Protein AF-A0A5C6NQI4-F1 (afdb_monomer_lite)

InterPro domains:
  IPR001878 Zinc finger, CCHC-type [PF00098] (99-115)
  IPR001878 Zinc finger, CCHC-type [PS50158] (99-115)
  IPR001878 Zinc finger, CCHC-type [SM00343] (99-115)
  IPR036875 Zinc finger, CCHC-type superfamily [SSF57756] (97-116)

pLDDT: mean 73.4, std 13.64, range [41.78, 93.06]

Structure (mmCIF, N/CA/C/O backbone):
data_AF-A0A5C6NQI4-F1
#
_entry.id   AF-A0A5C6NQI4-F1
#
loop_
_atom_site.group_PDB
_atom_site.id
_atom_site.type_symbol
_atom_site.label_atom_id
_atom_site.label_alt_id
_atom_site.label_comp_id
_atom_site.label_asym_id
_atom_site.label_entity_id
_atom_site.label_seq_id
_atom_site.pdbx_PDB_ins_code
_atom_site.Cartn_x
_atom_site.Cartn_y
_atom_site.Cartn_z
_atom_site.occupancy
_atom_site.B_iso_or_equiv
_atom_site.auth_seq_id
_atom_site.auth_comp_id
_atom_site.auth_asym_id
_atom_site.auth_atom_id
_atom_site.pdbx_PDB_model_num
ATOM 1 N N . MET A 1 1 ? -12.396 4.082 -6.971 1.00 41.78 1 MET A N 1
ATOM 2 C CA . MET A 1 1 ? -12.546 5.067 -5.876 1.00 41.78 1 MET A CA 1
ATOM 3 C C . MET A 1 1 ? -13.037 4.323 -4.650 1.00 41.78 1 MET A C 1
ATOM 5 O O . MET A 1 1 ? -14.136 3.787 -4.697 1.00 41.78 1 MET A O 1
ATOM 9 N N . ASN A 1 2 ? -12.229 4.231 -3.596 1.00 46.47 2 ASN A N 1
ATOM 10 C CA . ASN A 1 2 ? -12.664 3.614 -2.343 1.00 46.47 2 ASN A CA 1
ATOM 11 C C . ASN A 1 2 ? -13.610 4.595 -1.644 1.00 46.47 2 ASN A C 1
ATOM 13 O O . ASN A 1 2 ? -13.178 5.661 -1.215 1.00 46.47 2 ASN A O 1
ATOM 17 N N . ARG A 1 3 ? -14.907 4.280 -1.595 1.00 61.56 3 ARG A N 1
ATOM 18 C CA . ARG A 1 3 ? -15.892 5.072 -0.850 1.00 61.56 3 ARG A CA 1
ATOM 19 C C . ARG A 1 3 ? -15.813 4.656 0.617 1.00 61.56 3 ARG A C 1
ATOM 21 O O . ARG A 1 3 ? -16.408 3.656 0.997 1.00 61.56 3 ARG A O 1
ATOM 28 N N . ALA A 1 4 ? -15.021 5.379 1.403 1.00 70.69 4 ALA A N 1
ATOM 29 C CA . ALA A 1 4 ? -14.959 5.213 2.851 1.00 70.69 4 ALA A CA 1
ATOM 30 C C . ALA A 1 4 ? -15.925 6.192 3.532 1.00 70.69 4 ALA A C 1
ATOM 32 O O . ALA A 1 4 ? -16.091 7.321 3.071 1.00 70.69 4 ALA A O 1
ATOM 33 N N . VAL A 1 5 ? -16.542 5.757 4.630 1.00 78.12 5 VAL A N 1
ATOM 34 C CA . VAL A 1 5 ? -17.329 6.608 5.530 1.00 78.12 5 VAL A CA 1
ATOM 35 C C . VAL A 1 5 ? -16.542 6.721 6.829 1.00 78.12 5 VAL A C 1
ATOM 37 O O . VAL A 1 5 ? -16.183 5.702 7.416 1.00 78.12 5 VAL A O 1
ATOM 40 N N . VAL A 1 6 ? -16.239 7.948 7.249 1.00 82.75 6 VAL A N 1
ATOM 41 C CA . VAL A 1 6 ? -15.499 8.227 8.486 1.00 82.75 6 VAL A CA 1
ATOM 42 C C . VAL A 1 6 ? -16.489 8.699 9.544 1.00 82.75 6 VAL A C 1
ATOM 44 O O . VAL A 1 6 ? -17.259 9.626 9.304 1.00 82.75 6 VAL A O 1
ATOM 47 N N . LEU A 1 7 ? -16.475 8.043 10.703 1.00 83.12 7 LEU A N 1
ATOM 48 C CA . LEU A 1 7 ? -17.297 8.386 11.861 1.00 83.12 7 LEU A CA 1
ATOM 49 C C . LEU A 1 7 ? -16.407 9.071 12.900 1.00 83.12 7 LEU A C 1
ATOM 51 O O . LEU A 1 7 ? -15.420 8.485 13.342 1.00 83.12 7 LEU A O 1
ATOM 55 N N . PHE A 1 8 ? -16.766 10.291 13.295 1.00 85.88 8 PHE A N 1
ATOM 56 C CA . PHE A 1 8 ? -16.134 10.994 14.409 1.00 85.88 8 PHE A CA 1
ATOM 57 C C . PHE A 1 8 ? -17.036 10.864 15.633 1.00 85.88 8 PHE A C 1
ATOM 59 O O . PHE A 1 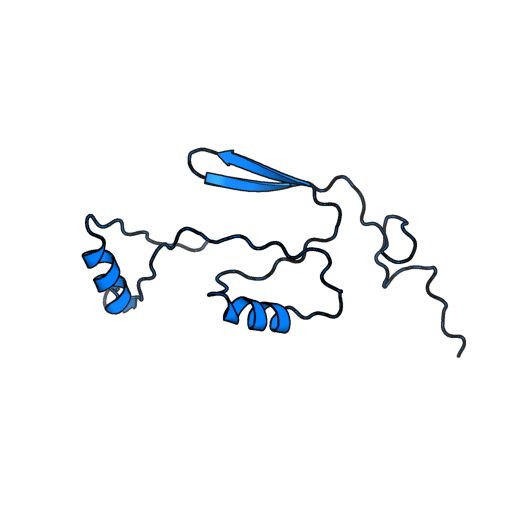8 ? -18.209 11.229 15.578 1.00 85.88 8 PHE A O 1
ATOM 66 N N . LEU A 1 9 ? -16.498 10.313 16.719 1.00 87.06 9 LEU A N 1
ATOM 67 C CA . LEU A 1 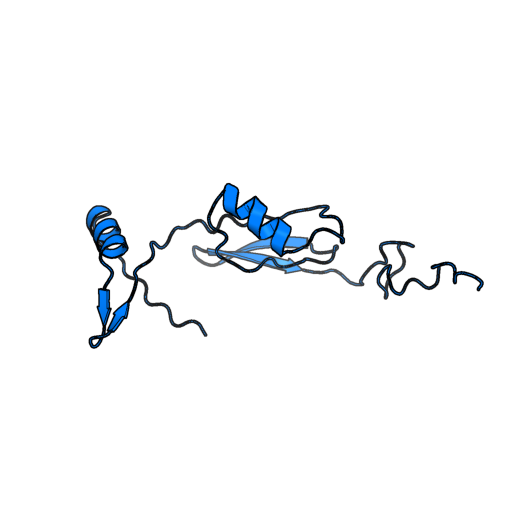9 ? -17.204 10.165 17.989 1.00 87.06 9 LEU A CA 1
ATOM 68 C C . LEU A 1 9 ? -16.557 11.062 19.037 1.00 87.06 9 LEU A C 1
ATOM 70 O O . LEU A 1 9 ? -15.362 11.341 18.977 1.00 87.06 9 LEU A O 1
ATOM 74 N N . GLU A 1 10 ? -17.356 11.487 20.007 1.00 87.94 10 GLU A N 1
ATOM 75 C CA . GLU A 1 10 ? -16.932 12.427 21.045 1.00 87.94 10 GLU A CA 1
ATOM 76 C C . GLU A 1 10 ? -15.990 11.781 22.073 1.00 87.94 10 GLU A C 1
ATOM 78 O O . GLU A 1 10 ? -15.125 12.451 22.633 1.00 87.94 10 GLU A O 1
ATOM 83 N N . LYS A 1 11 ? -16.141 10.473 22.320 1.00 90.00 11 LYS A N 1
ATOM 84 C CA . LYS A 1 11 ? -15.411 9.747 23.366 1.00 90.00 11 LYS A CA 1
ATOM 85 C C . LYS A 1 11 ? -14.679 8.534 22.813 1.00 90.00 11 LYS A C 1
ATOM 87 O O . LYS A 1 11 ? -15.245 7.762 22.040 1.00 90.00 11 LYS A O 1
ATOM 92 N N . VAL A 1 12 ? -13.446 8.322 23.270 1.00 82.56 12 VAL A N 1
ATOM 93 C CA . VAL A 1 12 ? -12.577 7.216 22.826 1.00 82.56 12 VAL A CA 1
ATOM 94 C C . VAL A 1 12 ? -13.208 5.856 23.129 1.00 82.56 12 VAL A C 1
ATOM 96 O O . VAL A 1 12 ? -13.115 4.931 22.326 1.00 82.56 12 VAL A O 1
ATOM 99 N N . GLU A 1 13 ? -13.923 5.742 24.245 1.00 90.50 13 GLU A N 1
ATOM 100 C CA . GLU A 1 13 ? -14.596 4.514 24.666 1.00 90.50 13 GLU A CA 1
ATOM 101 C C . GLU A 1 13 ? -15.668 4.084 23.659 1.00 90.50 13 GLU A C 1
ATOM 103 O O . GLU A 1 13 ? -15.797 2.899 23.355 1.00 90.50 13 GLU A O 1
ATOM 108 N N . GLN A 1 14 ? -16.400 5.046 23.085 1.00 90.81 14 GLN A N 1
ATOM 109 C CA . GLN A 1 14 ? -17.383 4.770 22.035 1.00 90.81 14 GLN A CA 1
ATOM 110 C C . GLN A 1 14 ? -16.700 4.252 20.771 1.00 90.81 14 GLN A C 1
ATOM 112 O O . GLN A 1 14 ? -17.233 3.371 20.099 1.00 90.81 14 GLN A O 1
ATOM 117 N N . VAL A 1 15 ? -15.513 4.777 20.456 1.00 87.25 15 VAL A N 1
ATOM 118 C CA . VAL A 1 15 ? -14.752 4.337 19.288 1.00 87.25 15 VAL A CA 1
ATOM 119 C C . VAL A 1 15 ? -14.287 2.894 19.479 1.00 87.25 15 VAL A C 1
ATOM 121 O O . VAL A 1 15 ? -14.518 2.064 18.602 1.00 87.25 15 VAL A O 1
ATOM 124 N N . ASN A 1 16 ? -13.702 2.573 20.635 1.00 88.25 16 ASN A N 1
ATOM 125 C CA . ASN A 1 16 ? -13.258 1.213 20.952 1.00 88.25 16 ASN A CA 1
ATOM 126 C C . ASN A 1 16 ? -14.420 0.212 20.896 1.00 88.25 16 ASN A C 1
ATOM 128 O O . ASN A 1 16 ? -14.305 -0.829 20.254 1.00 88.25 16 ASN A O 1
ATOM 132 N N . MET A 1 17 ? -15.569 0.575 21.474 1.00 91.00 17 MET A N 1
ATOM 133 C CA . MET A 1 17 ? -16.777 -0.245 21.419 1.00 91.00 17 MET A CA 1
ATOM 134 C C . MET A 1 17 ? -17.220 -0.515 19.976 1.00 91.00 17 MET A C 1
ATOM 136 O O . MET A 1 17 ? -17.514 -1.659 19.639 1.00 91.00 17 MET A O 1
ATOM 140 N N . LEU A 1 18 ? -17.255 0.498 19.102 1.00 91.69 18 LEU A N 1
ATOM 141 C CA . LEU A 1 18 ? -17.644 0.301 17.698 1.00 91.69 18 LEU A CA 1
ATOM 142 C C . LEU A 1 18 ? -16.640 -0.550 16.916 1.00 91.69 18 LEU A C 1
ATOM 144 O O . LEU A 1 18 ? -17.032 -1.270 16.004 1.00 91.69 18 LEU A O 1
ATOM 148 N N . VAL A 1 19 ? -15.356 -0.491 17.257 1.00 87.81 19 VAL A N 1
ATOM 149 C CA . VAL A 1 19 ? -14.313 -1.303 16.612 1.00 87.81 19 VAL A CA 1
ATOM 150 C C . VAL A 1 19 ? -14.451 -2.779 16.978 1.00 87.81 19 VAL A C 1
ATOM 152 O O . VAL A 1 19 ? -14.253 -3.643 16.124 1.00 87.81 19 VAL A O 1
ATOM 155 N N . GLU A 1 20 ? -14.821 -3.070 18.225 1.00 89.69 20 GLU A N 1
ATOM 156 C CA . GLU A 1 20 ? -15.086 -4.434 18.690 1.00 89.69 20 GLU A CA 1
ATOM 157 C C . GLU A 1 20 ? -16.407 -4.983 18.146 1.00 89.69 20 GLU A C 1
ATOM 159 O O . GLU A 1 20 ? -16.472 -6.129 17.704 1.00 89.69 20 GLU A O 1
ATOM 164 N N . THR A 1 21 ? -17.459 -4.165 18.167 1.00 93.06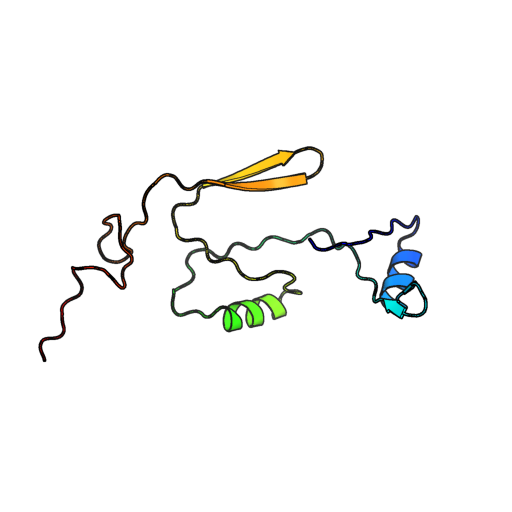 21 THR A N 1
ATOM 165 C CA . THR A 1 21 ? -18.829 -4.610 17.873 1.00 93.06 21 THR A CA 1
ATOM 166 C C . THR A 1 21 ? -19.246 -4.439 16.418 1.00 93.06 21 THR A C 1
ATOM 168 O O . THR A 1 21 ? -20.199 -5.088 16.001 1.00 93.06 21 THR A O 1
ATOM 171 N N . GLY A 1 22 ? -18.549 -3.614 15.633 1.00 91.44 22 GLY A N 1
ATOM 172 C CA . GLY A 1 22 ? -18.934 -3.260 14.267 1.00 91.44 22 GLY A CA 1
ATOM 173 C C . GLY A 1 22 ? -20.197 -2.392 14.189 1.00 91.44 22 GLY A C 1
ATOM 174 O O . GLY A 1 22 ? -20.712 -1.895 15.188 1.00 91.44 22 GLY A O 1
ATOM 175 N N . ILE A 1 23 ? -20.704 -2.186 12.971 1.00 93.00 23 ILE A N 1
ATOM 176 C CA . ILE A 1 23 ? -21.971 -1.480 12.716 1.00 93.00 23 ILE A CA 1
ATOM 177 C C . ILE A 1 23 ? -22.838 -2.255 11.727 1.00 93.00 23 ILE A C 1
ATOM 179 O O . ILE A 1 23 ? -22.345 -3.054 10.935 1.00 93.00 23 ILE A O 1
ATOM 183 N N . ILE A 1 24 ? -24.143 -1.991 11.738 1.00 92.06 24 ILE A N 1
ATOM 184 C CA . ILE A 1 24 ? -25.088 -2.551 10.769 1.00 92.06 24 ILE A CA 1
ATOM 185 C C . ILE A 1 24 ? -25.599 -1.415 9.887 1.00 92.06 24 ILE A C 1
ATOM 187 O O . ILE A 1 24 ? -26.181 -0.453 10.381 1.00 92.06 24 ILE A O 1
ATOM 191 N N . VAL A 1 25 ? -25.404 -1.534 8.574 1.00 89.31 25 VAL A N 1
ATOM 192 C CA . VAL A 1 25 ? -25.862 -0.555 7.581 1.00 89.31 25 VAL A CA 1
ATOM 193 C C . VAL A 1 25 ? -26.745 -1.280 6.574 1.00 89.31 25 VAL A C 1
ATOM 195 O O . VAL A 1 25 ? -26.292 -2.186 5.882 1.00 89.31 25 VAL A O 1
ATOM 198 N N . GLY A 1 26 ? -28.032 -0.925 6.518 1.00 90.00 26 GLY A N 1
ATOM 199 C CA . GLY A 1 26 ? -28.983 -1.561 5.596 1.00 90.00 26 GLY A CA 1
ATOM 200 C C . GLY A 1 26 ? -29.165 -3.069 5.824 1.00 90.00 26 GLY A C 1
ATOM 201 O O . GLY A 1 26 ? -29.373 -3.807 4.868 1.00 90.00 26 GLY A O 1
ATOM 202 N N . GLY A 1 27 ? -29.036 -3.540 7.070 1.00 90.69 27 GLY A N 1
ATOM 203 C CA . GLY A 1 27 ? -29.108 -4.967 7.417 1.00 90.69 27 GLY A CA 1
ATOM 204 C C . GLY A 1 27 ? -27.813 -5.750 7.178 1.00 90.69 27 GLY A C 1
ATOM 205 O O . GLY A 1 27 ? -27.743 -6.924 7.529 1.00 90.69 27 GLY A O 1
ATOM 206 N N . GLN A 1 28 ? -26.775 -5.113 6.633 1.00 91.00 28 GLN A N 1
ATOM 207 C CA . GLN A 1 28 ? -25.470 -5.727 6.430 1.00 91.00 28 GLN A CA 1
ATOM 208 C C . GLN A 1 28 ? -24.506 -5.320 7.547 1.00 91.00 28 GLN A C 1
ATOM 210 O O . GLN A 1 28 ? -24.352 -4.136 7.850 1.00 91.00 28 GLN A O 1
ATOM 215 N N . PHE A 1 29 ? -23.841 -6.307 8.147 1.00 90.69 29 PHE A N 1
ATOM 216 C CA . PHE A 1 29 ? -22.771 -6.068 9.109 1.00 90.69 29 PHE A CA 1
ATOM 217 C C . PHE A 1 29 ? -21.526 -5.513 8.408 1.00 90.69 29 PHE A C 1
ATOM 219 O O . PHE A 1 29 ? -21.076 -6.053 7.393 1.00 90.69 29 PHE A O 1
ATOM 226 N N . VAL A 1 30 ? -20.959 -4.447 8.964 1.00 89.75 30 VAL A N 1
ATOM 227 C CA . VAL A 1 30 ? -19.751 -3.779 8.483 1.00 89.75 30 VAL A CA 1
ATOM 228 C C . VAL A 1 30 ? -18.781 -3.636 9.649 1.00 89.75 30 VAL A C 1
ATOM 230 O O . VAL A 1 30 ? -19.099 -3.025 10.670 1.00 89.75 30 VAL A O 1
ATOM 233 N N . GLN A 1 31 ? -17.576 -4.178 9.484 1.00 89.62 31 GLN A N 1
ATOM 234 C CA . GLN A 1 31 ? -16.521 -4.043 10.482 1.00 89.62 31 GLN A CA 1
ATOM 235 C C . GLN A 1 31 ? -16.004 -2.603 10.515 1.00 89.62 31 GLN A C 1
ATOM 237 O O . GLN A 1 31 ? -15.608 -2.060 9.481 1.00 89.62 31 GLN A O 1
ATOM 242 N N . VAL A 1 32 ? -15.961 -2.005 11.706 1.00 90.00 32 VAL A N 1
ATOM 243 C CA . VAL A 1 32 ? -15.345 -0.691 11.911 1.00 90.00 32 VAL A CA 1
ATOM 244 C C . VAL A 1 32 ? -13.867 -0.876 12.218 1.00 90.00 32 VAL A C 1
ATOM 246 O O . VAL A 1 32 ? -13.471 -1.719 13.019 1.00 90.00 32 VAL A O 1
ATOM 249 N N . THR A 1 33 ? -13.034 -0.062 11.585 1.00 81.94 33 THR A N 1
ATOM 250 C CA . THR A 1 33 ? -11.607 0.026 11.890 1.00 81.94 33 THR A CA 1
ATOM 251 C C . THR A 1 33 ? -11.294 1.421 12.392 1.00 81.94 33 THR A C 1
ATOM 253 O O . THR A 1 33 ? -11.702 2.393 11.755 1.00 81.94 33 THR A O 1
ATOM 256 N N . LEU A 1 34 ? -10.539 1.517 13.493 1.00 79.19 34 LEU A N 1
ATOM 257 C CA . LEU A 1 34 ? -9.978 2.788 13.945 1.00 79.19 34 LEU A CA 1
ATOM 258 C C . LEU A 1 34 ? -9.269 3.473 12.781 1.00 79.19 34 LEU A C 1
ATOM 260 O O . LEU A 1 34 ? -8.466 2.846 12.084 1.00 79.19 34 LEU A O 1
ATOM 264 N N . LEU A 1 35 ? -9.523 4.769 12.612 1.00 70.00 35 LEU A N 1
ATOM 265 C CA . LEU A 1 35 ? -8.625 5.616 11.844 1.00 70.00 35 LEU A CA 1
ATOM 266 C C . LEU A 1 35 ? -7.353 5.806 12.681 1.00 70.00 35 LEU A C 1
ATOM 268 O O . LEU A 1 35 ? -7.162 6.815 13.350 1.00 70.00 35 LEU A O 1
ATOM 272 N N . THR A 1 36 ? -6.477 4.806 12.692 1.00 55.84 36 THR A N 1
ATOM 273 C CA . THR A 1 36 ? -5.118 4.990 13.193 1.00 55.84 36 THR A CA 1
ATOM 274 C C . THR A 1 36 ? -4.374 5.867 12.192 1.00 55.84 36 THR A C 1
ATOM 276 O O . THR A 1 36 ? -3.834 5.372 11.204 1.00 55.84 36 THR A O 1
ATOM 279 N N . GLN A 1 37 ? -4.337 7.177 12.430 1.00 56.66 37 GLN A N 1
ATOM 280 C CA . GLN A 1 37 ? -3.149 7.940 12.059 1.00 56.66 37 GLN A CA 1
ATOM 281 C C . GLN A 1 37 ? -2.079 7.528 13.087 1.00 56.66 37 GLN A C 1
ATOM 283 O O . GLN A 1 37 ? -2.286 7.755 14.275 1.00 56.66 37 GLN A O 1
ATOM 288 N N . PRO A 1 38 ? -1.026 6.795 12.684 1.00 49.91 38 PRO A N 1
ATOM 289 C CA . PRO A 1 38 ? -0.238 7.075 11.497 1.00 49.91 38 PRO A CA 1
ATOM 290 C C . PRO A 1 38 ? -0.150 5.854 10.572 1.00 49.91 38 PRO A C 1
ATOM 292 O O . PRO A 1 38 ? 0.287 4.776 10.977 1.00 49.91 38 PRO A O 1
ATOM 295 N N . ALA A 1 39 ? -0.423 6.026 9.280 1.00 56.12 39 ALA A N 1
ATOM 296 C CA . ALA A 1 39 ? 0.286 5.204 8.307 1.00 56.12 39 ALA A CA 1
ATOM 297 C C . ALA A 1 39 ? 1.754 5.649 8.373 1.00 56.12 39 ALA A C 1
ATOM 299 O O . ALA A 1 39 ? 2.176 6.522 7.619 1.00 56.12 39 ALA A O 1
ATOM 300 N N . ALA A 1 40 ? 2.506 5.125 9.348 1.00 65.12 40 ALA A N 1
ATOM 301 C CA . ALA A 1 40 ? 3.935 5.354 9.449 1.00 65.12 40 ALA A CA 1
ATOM 302 C C . ALA A 1 40 ? 4.533 4.841 8.143 1.00 65.12 40 ALA A C 1
ATOM 304 O O . ALA A 1 40 ? 4.536 3.639 7.864 1.00 65.12 40 ALA A O 1
ATOM 305 N N . ARG A 1 41 ? 4.920 5.772 7.273 1.00 67.69 41 ARG A N 1
ATOM 306 C CA . ARG A 1 41 ? 5.377 5.414 5.944 1.00 67.69 41 ARG A CA 1
ATOM 307 C C . ARG A 1 41 ? 6.828 4.984 6.046 1.00 67.69 41 ARG A C 1
ATOM 309 O O . ARG A 1 41 ? 7.712 5.802 6.279 1.00 67.69 41 ARG A O 1
ATOM 316 N N . ILE A 1 42 ? 7.048 3.688 5.884 1.00 72.56 42 ILE A N 1
ATOM 317 C CA . ILE A 1 42 ? 8.368 3.075 5.975 1.00 72.56 42 ILE A CA 1
ATOM 318 C C . ILE A 1 42 ? 8.990 3.072 4.576 1.00 72.56 42 ILE A C 1
ATOM 320 O O . ILE A 1 42 ? 8.420 2.507 3.643 1.00 72.56 42 ILE A O 1
ATOM 324 N N . THR A 1 43 ? 10.161 3.691 4.439 1.00 75.88 43 THR A N 1
ATOM 325 C CA . THR A 1 43 ? 10.988 3.617 3.228 1.00 75.88 43 THR A CA 1
ATOM 326 C C . THR A 1 43 ? 12.162 2.689 3.502 1.00 75.88 43 THR A C 1
ATOM 328 O O . THR A 1 43 ? 12.949 2.937 4.413 1.00 75.88 43 THR A O 1
ATOM 331 N N . LEU A 1 44 ? 12.285 1.622 2.713 1.00 73.69 44 LEU A N 1
ATOM 332 C CA . LEU A 1 44 ? 13.422 0.710 2.775 1.00 73.69 44 LEU A CA 1
ATOM 333 C C . LEU A 1 44 ? 14.402 1.063 1.653 1.00 73.69 44 LEU A C 1
ATOM 335 O O . LEU A 1 44 ? 14.096 0.880 0.475 1.00 73.69 44 LEU A O 1
ATOM 339 N N . SER A 1 45 ? 15.570 1.580 2.023 1.00 70.88 45 SER A N 1
ATOM 340 C CA . SER A 1 45 ? 16.657 1.893 1.089 1.00 70.88 45 SER A CA 1
ATOM 341 C C . SER A 1 45 ? 17.630 0.720 0.982 1.00 70.88 45 SER A C 1
ATOM 343 O O . SER A 1 45 ? 17.794 -0.038 1.936 1.00 70.88 45 SER A O 1
ATOM 345 N N . ASN A 1 46 ? 18.304 0.590 -0.166 1.00 60.78 46 ASN A N 1
ATOM 346 C CA . ASN A 1 46 ? 19.322 -0.442 -0.406 1.00 60.78 46 ASN A CA 1
ATOM 347 C C . ASN A 1 46 ? 18.806 -1.892 -0.268 1.00 60.78 46 ASN A C 1
ATOM 349 O O . ASN A 1 46 ? 19.534 -2.782 0.167 1.00 60.78 46 ASN A O 1
ATOM 353 N N . VAL A 1 47 ? 17.542 -2.140 -0.624 1.00 68.31 47 VAL A N 1
ATOM 354 C CA . VAL A 1 47 ? 16.977 -3.497 -0.649 1.00 68.31 47 VAL A CA 1
ATOM 355 C C . VAL A 1 47 ? 17.529 -4.245 -1.868 1.00 68.31 47 VAL A C 1
ATOM 357 O O . VAL A 1 47 ? 17.289 -3.803 -2.996 1.00 68.31 47 VAL A O 1
ATOM 360 N N . PRO A 1 48 ? 18.249 -5.370 -1.694 1.00 63.53 48 PRO A N 1
ATOM 361 C CA . PRO A 1 48 ? 18.757 -6.134 -2.825 1.00 63.53 48 PRO A CA 1
ATOM 362 C C . PRO A 1 48 ? 17.623 -6.665 -3.721 1.00 63.53 48 PRO A C 1
ATOM 364 O O . PRO A 1 48 ? 16.586 -7.087 -3.207 1.00 63.53 48 PRO A O 1
ATOM 367 N N . PRO A 1 49 ? 17.810 -6.732 -5.055 1.00 62.00 49 PRO A N 1
ATOM 368 C CA . PRO A 1 49 ? 16.742 -7.071 -6.004 1.00 62.00 49 PRO A CA 1
ATOM 369 C C . PRO A 1 49 ? 16.229 -8.517 -5.895 1.00 62.00 49 PRO A C 1
ATOM 371 O O . PRO A 1 49 ? 15.216 -8.849 -6.504 1.00 62.00 49 PRO A O 1
ATOM 374 N N . PHE A 1 50 ? 16.923 -9.376 -5.141 1.00 72.38 50 PHE A N 1
ATOM 375 C CA . PHE A 1 50 ? 16.509 -10.752 -4.859 1.00 72.38 50 PHE A CA 1
ATOM 376 C C . PHE A 1 50 ? 15.551 -10.875 -3.663 1.00 72.38 50 PHE A C 1
ATOM 378 O O . PHE A 1 50 ? 15.000 -11.951 -3.443 1.00 72.38 50 PHE A O 1
ATOM 385 N N . ILE A 1 51 ? 15.347 -9.808 -2.882 1.00 73.38 51 ILE A N 1
ATOM 386 C CA . ILE A 1 51 ? 14.386 -9.812 -1.777 1.00 73.38 51 ILE A CA 1
ATOM 387 C C . ILE A 1 51 ? 12.971 -9.647 -2.340 1.00 73.38 51 ILE A C 1
ATOM 389 O O . ILE A 1 51 ? 12.678 -8.684 -3.053 1.00 73.38 51 ILE A O 1
ATOM 393 N N . SER A 1 52 ? 12.095 -10.600 -2.021 1.00 81.75 52 SER A N 1
ATOM 394 C CA . SER A 1 52 ? 10.713 -10.612 -2.499 1.00 81.75 52 SER A CA 1
ATOM 395 C C . SER A 1 52 ? 9.797 -9.744 -1.631 1.00 81.75 52 SER A C 1
ATOM 397 O O . SER A 1 52 ? 10.068 -9.508 -0.450 1.00 81.75 52 SER A O 1
ATOM 399 N N . ASP A 1 53 ? 8.688 -9.279 -2.208 1.00 82.50 53 ASP A N 1
ATOM 400 C CA . ASP A 1 53 ? 7.726 -8.454 -1.473 1.00 82.50 53 ASP A CA 1
ATOM 401 C C . ASP A 1 53 ? 7.042 -9.276 -0.370 1.00 82.50 53 ASP A C 1
ATOM 403 O O . ASP A 1 53 ? 6.770 -8.754 0.704 1.00 82.50 53 ASP A O 1
ATOM 407 N N . GLU A 1 54 ? 6.850 -10.583 -0.578 1.00 87.50 54 GLU A N 1
ATOM 408 C CA . GLU A 1 54 ? 6.309 -11.509 0.424 1.00 87.50 54 GLU A CA 1
ATOM 409 C C . GLU A 1 54 ? 7.216 -11.598 1.653 1.00 87.50 54 GLU A C 1
ATOM 411 O O . GLU A 1 54 ? 6.728 -11.603 2.785 1.00 87.50 54 GLU A O 1
ATOM 416 N N . PHE A 1 55 ? 8.535 -11.637 1.440 1.00 86.81 55 PHE A N 1
ATOM 417 C CA . PHE A 1 55 ? 9.507 -11.626 2.528 1.00 86.81 55 PHE A CA 1
ATOM 418 C C . PHE A 1 55 ? 9.432 -10.315 3.318 1.00 86.81 55 PHE A C 1
ATOM 420 O O . PHE A 1 55 ? 9.352 -10.337 4.545 1.00 86.81 55 PHE A O 1
ATOM 427 N N . LEU A 1 56 ? 9.393 -9.176 2.618 1.00 86.06 56 LEU A N 1
ATOM 428 C CA . LEU A 1 56 ? 9.288 -7.857 3.244 1.00 86.06 56 LEU A CA 1
ATOM 429 C C . LEU A 1 56 ? 7.982 -7.690 4.020 1.00 86.06 56 LEU A C 1
ATOM 431 O O . LEU A 1 56 ? 8.010 -7.234 5.159 1.00 86.06 56 LEU A O 1
ATOM 435 N N . VAL A 1 57 ? 6.845 -8.079 3.438 1.00 87.75 57 VAL A N 1
ATOM 436 C CA . VAL A 1 57 ? 5.543 -8.028 4.113 1.00 87.75 57 VAL A CA 1
ATOM 437 C C . VAL A 1 57 ? 5.579 -8.888 5.367 1.00 87.75 57 VAL A C 1
ATOM 439 O O . VAL A 1 57 ? 5.192 -8.407 6.424 1.00 87.75 57 VAL A O 1
ATOM 442 N N . ARG A 1 58 ? 6.094 -10.121 5.286 1.00 89.25 58 ARG A N 1
ATOM 443 C CA . ARG A 1 58 ? 6.186 -11.022 6.441 1.00 89.25 58 ARG A CA 1
ATOM 444 C C . ARG A 1 58 ? 7.015 -10.422 7.576 1.00 89.25 58 ARG A C 1
ATOM 446 O O . ARG A 1 58 ? 6.598 -10.512 8.730 1.00 89.25 58 ARG A O 1
ATOM 453 N N . GLU A 1 59 ? 8.160 -9.820 7.262 1.00 86.75 59 GLU A N 1
ATOM 454 C CA . GLU A 1 59 ? 9.043 -9.254 8.282 1.00 86.75 59 GLU A CA 1
ATOM 455 C C . GLU A 1 59 ? 8.474 -7.957 8.873 1.00 86.75 59 GLU A C 1
ATOM 457 O O . GLU A 1 59 ? 8.404 -7.808 10.091 1.00 86.75 59 GLU A O 1
ATOM 462 N N . LEU A 1 60 ? 7.953 -7.053 8.037 1.00 83.81 60 LEU A N 1
ATOM 463 C CA . LEU A 1 60 ? 7.279 -5.833 8.496 1.00 83.81 60 LEU A CA 1
ATOM 464 C C . LEU A 1 60 ? 6.024 -6.153 9.319 1.00 83.81 60 LEU A C 1
ATOM 466 O O . LEU A 1 60 ? 5.741 -5.466 10.300 1.00 83.81 60 LEU A O 1
ATOM 470 N N . SER A 1 61 ? 5.313 -7.232 8.978 1.00 85.38 61 SER A N 1
ATOM 471 C CA . SER A 1 61 ? 4.160 -7.724 9.733 1.00 85.38 61 SER A CA 1
ATOM 472 C C . SER A 1 61 ? 4.487 -8.142 11.168 1.00 85.38 61 SER A C 1
ATOM 474 O O . SER A 1 61 ? 3.587 -8.145 12.005 1.00 85.38 61 SER A O 1
ATOM 476 N N . ARG A 1 62 ? 5.751 -8.460 11.493 1.00 86.00 62 ARG A N 1
ATOM 477 C CA . ARG A 1 62 ? 6.174 -8.696 12.887 1.00 86.00 62 ARG A CA 1
ATOM 478 C C . ARG A 1 62 ? 6.253 -7.410 13.708 1.00 86.00 62 ARG A C 1
ATOM 480 O O . ARG A 1 62 ? 6.155 -7.480 14.929 1.00 86.00 62 ARG A O 1
ATOM 487 N N . LEU A 1 63 ? 6.457 -6.265 13.059 1.00 79.31 63 LEU A N 1
ATOM 488 C CA . LEU A 1 63 ? 6.605 -4.958 13.707 1.00 79.31 63 LEU A CA 1
ATOM 489 C C . LEU A 1 63 ? 5.279 -4.196 13.787 1.00 79.31 63 LEU A C 1
ATOM 491 O O . LEU A 1 63 ? 5.092 -3.363 14.669 1.00 79.31 63 LEU A O 1
ATOM 495 N N . GLY A 1 64 ? 4.352 -4.479 12.875 1.00 79.38 64 GLY A N 1
ATOM 496 C CA . GLY A 1 64 ? 3.038 -3.856 12.855 1.00 79.38 64 GLY A CA 1
ATOM 497 C C . GLY A 1 64 ? 2.192 -4.332 11.683 1.00 79.38 64 GLY A C 1
ATOM 498 O O . GLY A 1 64 ? 2.617 -5.130 10.855 1.00 79.38 64 GLY A O 1
ATOM 499 N N . LYS A 1 65 ? 0.960 -3.836 11.583 1.00 79.06 65 LYS A N 1
ATOM 500 C CA . LYS A 1 65 ? 0.072 -4.204 10.477 1.00 79.06 65 LYS A CA 1
ATOM 501 C C . LYS A 1 65 ? 0.486 -3.464 9.203 1.00 79.06 65 LYS A C 1
ATOM 503 O O . LYS A 1 65 ? 0.387 -2.242 9.133 1.00 79.06 65 LYS A O 1
ATOM 508 N N . VAL A 1 66 ? 0.890 -4.204 8.171 1.00 78.38 66 VAL A N 1
ATOM 509 C CA . VAL A 1 66 ? 1.095 -3.643 6.829 1.00 78.38 66 VAL A CA 1
ATOM 510 C C . VAL A 1 66 ? -0.278 -3.351 6.223 1.00 78.38 66 VAL A C 1
ATOM 512 O O . VAL A 1 66 ? -1.058 -4.263 5.956 1.00 78.38 66 VAL A O 1
ATOM 515 N N . VAL A 1 67 ? -0.597 -2.069 6.059 1.00 79.25 67 VAL A N 1
ATOM 516 C CA . VAL A 1 67 ? -1.918 -1.595 5.600 1.00 79.25 67 VAL A CA 1
ATOM 517 C C . VAL A 1 67 ? -1.929 -1.145 4.136 1.00 79.25 67 VAL A C 1
ATOM 519 O O . VAL A 1 67 ? -2.968 -0.724 3.631 1.00 79.25 67 VAL A O 1
ATOM 522 N N . SER A 1 68 ? -0.792 -1.229 3.439 1.00 75.56 68 SER A N 1
ATOM 523 C CA . SER A 1 68 ? -0.653 -0.832 2.036 1.00 75.56 68 SER A CA 1
ATOM 524 C C . SER A 1 68 ? 0.295 -1.756 1.255 1.00 75.56 68 SER A C 1
ATOM 526 O O . SER A 1 68 ? 1.175 -2.383 1.848 1.00 75.56 68 SER A O 1
ATOM 528 N N . PRO A 1 69 ? 0.146 -1.853 -0.081 1.00 74.25 69 PRO A N 1
ATOM 529 C CA . PRO A 1 69 ? 1.105 -2.560 -0.927 1.00 74.25 69 PRO A CA 1
ATOM 530 C C . PRO A 1 69 ? 2.486 -1.891 -0.911 1.00 74.25 69 PRO A C 1
ATOM 532 O O . PRO A 1 69 ? 2.582 -0.660 -0.930 1.00 74.25 69 PRO A O 1
ATOM 535 N N . ILE A 1 70 ? 3.553 -2.693 -0.967 1.00 78.88 70 ILE A N 1
ATOM 536 C CA . ILE A 1 70 ? 4.928 -2.198 -1.115 1.00 78.88 70 ILE A CA 1
ATOM 537 C C . ILE A 1 70 ? 5.095 -1.604 -2.519 1.00 78.88 70 ILE A C 1
ATOM 539 O O . ILE A 1 70 ? 4.837 -2.266 -3.523 1.00 78.88 70 ILE A O 1
ATOM 543 N N . ARG A 1 71 ? 5.538 -0.344 -2.602 1.00 74.50 71 ARG A N 1
ATOM 544 C CA . ARG A 1 71 ? 5.898 0.302 -3.872 1.00 74.50 71 ARG A CA 1
ATOM 545 C C . ARG A 1 71 ? 7.413 0.325 -4.022 1.00 74.50 71 ARG A C 1
ATOM 547 O O . ARG A 1 71 ? 8.100 0.982 -3.247 1.00 74.50 71 ARG A O 1
ATOM 554 N N . LYS A 1 72 ? 7.924 -0.356 -5.047 1.00 69.44 72 LYS A N 1
ATOM 555 C CA . LYS A 1 72 ? 9.340 -0.294 -5.426 1.00 69.44 72 LYS A CA 1
ATOM 556 C C . LYS A 1 72 ? 9.612 1.032 -6.129 1.00 69.44 72 LYS A C 1
ATOM 558 O O . LYS A 1 72 ? 9.014 1.313 -7.165 1.00 69.44 72 LYS A O 1
ATOM 563 N N . MET A 1 73 ? 10.499 1.841 -5.560 1.00 59.31 73 MET A N 1
ATOM 564 C CA . MET A 1 73 ? 10.985 3.061 -6.200 1.00 59.31 73 MET A CA 1
ATOM 565 C C . MET A 1 73 ? 12.313 2.749 -6.882 1.00 59.31 73 MET A C 1
ATOM 567 O O . MET A 1 73 ? 13.250 2.290 -6.233 1.00 59.31 73 MET A O 1
ATOM 571 N N . LEU A 1 74 ? 12.379 2.956 -8.196 1.00 53.78 74 LEU A N 1
ATOM 572 C CA . LEU A 1 74 ? 13.643 2.905 -8.925 1.00 53.78 74 LEU A CA 1
ATOM 573 C C . LEU A 1 74 ? 14.413 4.197 -8.609 1.00 53.78 74 LEU A C 1
ATOM 575 O O . LEU A 1 74 ? 13.855 5.293 -8.668 1.00 53.78 74 LEU A O 1
ATOM 579 N N . SER A 1 75 ? 15.662 4.032 -8.185 1.00 56.66 75 SER A N 1
ATOM 580 C CA . SER A 1 75 ? 16.579 5.078 -7.731 1.00 56.66 75 SER A CA 1
ATOM 581 C C . SER A 1 75 ? 16.789 6.152 -8.798 1.00 56.66 75 SER A C 1
ATOM 583 O O . SER A 1 75 ? 17.385 5.872 -9.830 1.00 56.66 75 SER A O 1
ATOM 585 N N . GLU A 1 76 ? 16.174 7.306 -8.554 1.00 49.69 76 GLU A N 1
ATOM 586 C CA . GLU A 1 76 ? 16.625 8.702 -8.729 1.00 49.69 76 GLU A CA 1
ATOM 587 C C . GLU A 1 76 ? 15.399 9.582 -8.373 1.00 49.69 76 GLU A C 1
ATOM 589 O O . GLU A 1 76 ? 14.910 10.393 -9.159 1.00 49.69 76 GLU A O 1
ATOM 594 N N . CYS A 1 77 ? 14.789 9.317 -7.208 1.00 52.31 77 CYS A N 1
ATOM 595 C CA . CYS A 1 77 ? 13.561 9.979 -6.768 1.00 52.31 77 CYS A CA 1
ATOM 596 C C . CYS A 1 77 ? 13.903 10.971 -5.655 1.00 52.31 77 CYS A C 1
ATOM 598 O O . CYS A 1 77 ? 14.123 10.565 -4.513 1.00 52.31 77 CYS A O 1
ATOM 600 N N . ALA A 1 78 ? 13.902 12.266 -5.963 1.00 53.41 78 ALA A N 1
ATOM 601 C CA . ALA A 1 78 ? 13.811 13.279 -4.925 1.00 53.41 78 ALA A CA 1
ATOM 602 C C . ALA A 1 78 ? 12.393 13.205 -4.345 1.00 53.41 78 ALA A C 1
ATOM 604 O O . ALA A 1 78 ? 11.410 13.488 -5.032 1.00 53.41 78 ALA A O 1
ATOM 605 N N . SER A 1 79 ? 12.272 12.766 -3.094 1.00 57.06 79 SER A N 1
ATOM 606 C CA . SER A 1 79 ? 11.007 12.843 -2.367 1.00 57.06 79 SER A CA 1
ATOM 607 C C . SER A 1 79 ? 10.978 14.128 -1.555 1.00 57.06 79 SER A C 1
ATOM 609 O O . SER A 1 79 ? 11.851 14.329 -0.710 1.00 57.06 79 SER A O 1
ATOM 611 N N . PHE A 1 80 ? 9.969 14.964 -1.763 1.00 57.88 80 PHE A N 1
ATOM 612 C CA . PHE A 1 80 ? 9.729 16.143 -0.936 1.00 57.88 80 PHE A CA 1
ATOM 613 C C . PHE A 1 80 ? 8.322 16.107 -0.355 1.00 57.88 80 PHE A C 1
ATOM 615 O O . PHE A 1 80 ? 7.376 15.624 -0.979 1.00 57.88 80 PHE A O 1
ATOM 622 N N . ILE A 1 81 ? 8.211 16.583 0.881 1.00 65.25 81 ILE A N 1
ATOM 623 C CA . ILE A 1 81 ? 6.951 16.662 1.612 1.00 65.25 81 ILE A CA 1
ATOM 624 C C . ILE A 1 81 ? 6.335 18.025 1.309 1.00 65.25 81 ILE A C 1
ATOM 626 O O . I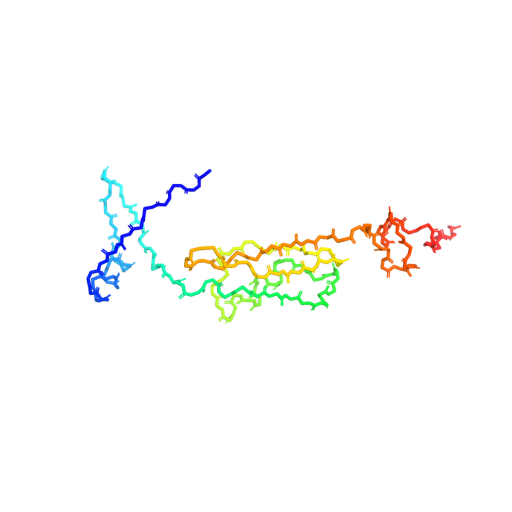LE A 1 81 ? 6.936 19.060 1.585 1.00 65.25 81 ILE A O 1
ATOM 630 N N . VAL A 1 82 ? 5.144 18.016 0.727 1.00 60.03 82 VAL A N 1
ATOM 631 C CA . VAL A 1 82 ? 4.326 19.196 0.458 1.00 60.03 82 VAL A CA 1
ATOM 632 C C . VAL A 1 82 ? 3.168 19.189 1.438 1.00 60.03 82 VAL A C 1
ATOM 634 O O . VAL A 1 82 ? 2.397 18.235 1.477 1.00 60.03 82 VAL A O 1
ATOM 637 N N . HIS A 1 83 ? 3.058 20.250 2.227 1.00 68.81 83 HIS A N 1
ATOM 638 C CA . HIS A 1 83 ? 1.944 20.433 3.149 1.00 68.81 83 HIS A CA 1
ATOM 639 C C . HIS A 1 83 ? 0.811 21.135 2.394 1.00 68.81 83 HIS A C 1
ATOM 641 O O . HIS A 1 83 ? 1.026 22.212 1.831 1.00 68.81 83 HIS A O 1
ATOM 647 N N . VAL A 1 84 ? -0.370 20.518 2.343 1.00 66.38 84 VAL A N 1
ATOM 648 C CA . VAL A 1 84 ? -1.592 21.127 1.795 1.00 66.38 84 VAL A CA 1
ATOM 649 C C . VAL A 1 84 ? -2.712 20.909 2.807 1.00 66.38 84 VAL A C 1
ATOM 651 O O . VAL A 1 84 ? -3.024 19.765 3.142 1.00 66.38 84 VAL A O 1
ATOM 654 N N . ASP A 1 85 ? -3.291 22.007 3.295 1.00 87.06 85 ASP A N 1
ATOM 655 C CA . ASP A 1 85 ? -4.190 22.036 4.457 1.00 87.06 85 ASP A CA 1
ATOM 656 C C . ASP A 1 85 ? -3.522 21.404 5.703 1.00 87.06 85 ASP A C 1
ATOM 658 O O . ASP A 1 85 ? -2.439 21.838 6.091 1.00 87.06 85 ASP A O 1
ATOM 662 N N . ASP A 1 86 ? -4.133 20.370 6.297 1.00 76.56 86 ASP A N 1
ATOM 663 C CA . ASP A 1 86 ? -3.630 19.578 7.440 1.00 76.56 86 ASP A CA 1
ATOM 664 C C . ASP A 1 86 ? -2.963 18.246 7.014 1.00 76.56 86 ASP A C 1
ATOM 666 O O . ASP A 1 86 ? -2.788 17.331 7.823 1.00 76.56 86 ASP A O 1
ATOM 670 N N . PHE A 1 87 ? -2.624 18.085 5.728 1.00 51.28 87 PHE A N 1
ATOM 671 C CA . PHE A 1 87 ? -2.099 16.826 5.195 1.00 51.28 87 PHE A CA 1
ATOM 672 C C . PHE A 1 87 ? -0.712 16.961 4.561 1.00 51.28 87 PHE A C 1
ATOM 674 O O . PHE A 1 87 ? -0.456 17.821 3.714 1.00 51.28 87 PHE A O 1
ATOM 681 N N . ASP A 1 88 ? 0.149 15.998 4.897 1.00 63.22 88 ASP A N 1
ATOM 682 C CA . ASP A 1 88 ? 1.473 15.829 4.307 1.00 63.22 88 ASP A CA 1
ATOM 683 C C . ASP A 1 88 ? 1.404 14.968 3.041 1.00 63.22 88 ASP A C 1
ATOM 685 O O . ASP A 1 88 ? 1.315 13.735 3.081 1.00 63.22 88 ASP A O 1
ATOM 689 N N . TYR A 1 89 ? 1.507 15.611 1.882 1.00 49.88 89 TYR A N 1
ATOM 690 C CA . TYR A 1 89 ? 1.632 14.945 0.594 1.00 49.88 89 TYR A CA 1
ATOM 691 C C . TYR A 1 89 ? 3.105 14.782 0.254 1.00 49.88 89 TYR A C 1
ATOM 693 O O . TYR A 1 89 ? 3.797 15.740 -0.069 1.00 49.88 89 TYR A O 1
ATOM 701 N N . THR A 1 90 ? 3.622 13.557 0.265 1.00 54.69 90 THR A N 1
ATOM 702 C CA . THR A 1 90 ? 4.945 13.345 -0.329 1.00 54.69 90 THR A CA 1
ATOM 703 C C . THR A 1 90 ? 4.824 13.231 -1.837 1.00 54.69 90 THR A C 1
ATOM 705 O O . THR A 1 90 ? 4.249 12.270 -2.355 1.00 54.69 90 THR A O 1
ATOM 708 N N . LEU A 1 91 ? 5.440 14.176 -2.529 1.00 48.16 91 LEU A N 1
ATOM 709 C CA . LEU A 1 91 ? 5.635 14.122 -3.962 1.00 48.16 91 LEU A CA 1
ATOM 710 C C . LEU A 1 91 ? 6.971 13.447 -4.260 1.00 48.16 91 LEU A C 1
ATOM 712 O O . LEU A 1 91 ? 7.977 13.690 -3.595 1.00 48.16 91 LEU A O 1
ATOM 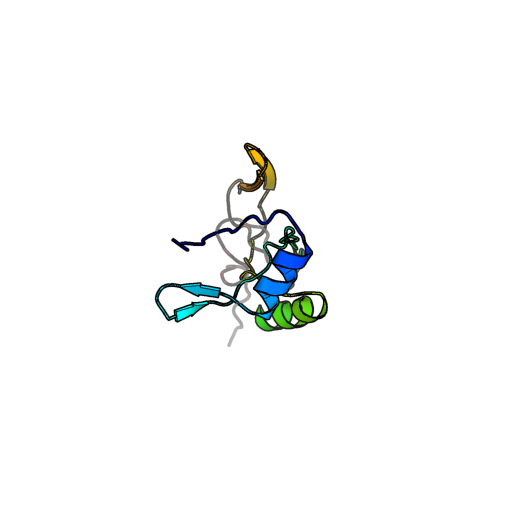716 N N . PHE A 1 92 ? 6.964 12.585 -5.269 1.00 54.94 92 PHE A N 1
ATOM 717 C CA . PHE A 1 92 ? 8.169 11.972 -5.803 1.00 54.94 92 PHE A CA 1
ATOM 718 C C . PHE A 1 92 ? 8.449 12.625 -7.150 1.00 54.94 92 PHE A C 1
ATOM 720 O O . PHE A 1 92 ? 7.662 12.463 -8.083 1.00 54.94 92 PHE A O 1
ATOM 727 N N . ALA A 1 93 ? 9.542 13.374 -7.244 1.00 44.44 93 ALA A N 1
ATOM 728 C CA . ALA A 1 93 ? 10.035 13.889 -8.510 1.00 44.44 93 ALA A CA 1
ATOM 729 C C . ALA A 1 93 ? 11.236 13.069 -8.964 1.00 44.44 93 ALA A C 1
ATOM 731 O O . ALA A 1 93 ? 12.174 12.831 -8.204 1.00 44.44 93 ALA A O 1
ATOM 732 N N . THR A 1 94 ? 11.206 12.659 -10.225 1.00 49.09 94 THR A N 1
ATOM 733 C CA . THR A 1 94 ? 12.329 12.009 -10.896 1.00 49.09 94 THR A CA 1
ATOM 734 C C . THR A 1 94 ? 12.957 13.002 -11.863 1.00 49.09 94 THR A C 1
ATOM 736 O O . THR A 1 94 ? 12.315 13.380 -12.846 1.00 49.09 94 THR A O 1
ATOM 739 N N . SER A 1 95 ? 14.198 13.422 -11.614 1.00 48.53 95 SER A N 1
ATOM 740 C CA . SER A 1 95 ? 14.989 14.141 -12.614 1.00 48.53 95 SER A CA 1
ATOM 741 C C . SER A 1 95 ? 15.681 13.116 -13.509 1.00 48.53 95 SER A C 1
ATOM 743 O O . SER A 1 95 ? 16.712 12.577 -13.137 1.00 48.53 95 SER A O 1
ATOM 745 N N . SER A 1 96 ? 15.057 12.845 -14.657 1.00 53.94 96 SER A N 1
ATOM 746 C CA . SER A 1 96 ? 15.641 12.282 -15.886 1.00 53.94 96 SER A CA 1
ATOM 747 C C . SER A 1 96 ? 16.554 11.041 -15.796 1.00 53.94 96 SER A C 1
ATOM 749 O O . SER A 1 96 ? 17.663 11.086 -15.285 1.00 53.94 96 SER A O 1
ATOM 751 N N . ALA A 1 97 ? 16.090 10.007 -16.508 1.00 58.38 97 ALA A N 1
ATOM 752 C CA . ALA A 1 97 ? 16.819 8.875 -17.081 1.00 58.38 97 ALA A CA 1
ATOM 753 C C . ALA A 1 97 ? 17.276 7.749 -16.130 1.00 58.38 97 ALA A C 1
ATOM 755 O O . ALA A 1 97 ? 18.123 7.878 -15.255 1.00 58.38 97 ALA A O 1
ATOM 756 N N . LEU A 1 98 ? 16.686 6.575 -16.365 1.00 63.56 98 LEU A N 1
ATOM 757 C CA . LEU A 1 98 ? 16.985 5.316 -15.693 1.00 63.56 98 LEU A CA 1
ATOM 758 C C . LEU A 1 98 ? 18.456 4.923 -15.917 1.00 63.56 98 LEU A C 1
ATOM 760 O O . LEU A 1 98 ? 18.807 4.545 -17.036 1.00 63.56 98 LEU A O 1
ATOM 764 N N . LYS A 1 99 ? 19.289 4.982 -14.872 1.00 71.88 99 LYS A N 1
ATOM 765 C CA . LYS A 1 99 ? 20.694 4.541 -14.912 1.00 71.88 99 LYS A CA 1
ATOM 766 C C . LYS A 1 99 ? 20.829 3.036 -14.691 1.00 71.88 99 LYS A C 1
ATOM 768 O O . LYS A 1 99 ? 20.145 2.437 -13.860 1.00 71.88 99 LYS A O 1
ATOM 773 N N . CYS A 1 100 ? 21.734 2.412 -15.432 1.00 73.94 100 CYS A N 1
ATOM 774 C CA . CYS A 1 100 ? 22.024 0.992 -15.357 1.00 73.94 100 CYS A CA 1
ATOM 775 C C . CYS A 1 100 ? 22.870 0.669 -14.121 1.00 73.94 100 CYS A C 1
ATOM 777 O O . CYS A 1 100 ? 24.010 1.104 -14.008 1.00 73.94 100 CYS A O 1
ATOM 779 N N . PHE A 1 101 ? 22.363 -0.191 -13.236 1.00 72.50 101 PHE A N 1
ATOM 780 C CA . PHE A 1 101 ? 23.070 -0.618 -12.016 1.00 72.50 101 PHE A CA 1
ATOM 781 C C . PHE A 1 101 ? 24.364 -1.423 -12.244 1.00 72.50 101 PHE A C 1
ATOM 783 O O . PHE A 1 101 ? 25.051 -1.732 -11.277 1.00 72.50 101 PHE A O 1
ATOM 790 N N . ASN A 1 102 ? 24.677 -1.809 -13.486 1.00 76.12 102 ASN A N 1
ATOM 791 C CA . ASN A 1 102 ? 25.902 -2.543 -13.816 1.00 76.12 102 ASN A CA 1
ATOM 792 C C . ASN A 1 102 ? 27.000 -1.627 -14.378 1.00 76.12 102 ASN A C 1
ATOM 794 O O . ASN A 1 102 ? 28.145 -1.732 -13.960 1.00 76.12 102 ASN A O 1
ATOM 798 N N . CYS A 1 103 ? 26.664 -0.738 -15.321 1.00 82.25 103 CYS A N 1
ATOM 799 C CA . CYS A 1 103 ? 27.643 0.111 -16.013 1.00 82.25 103 CYS A CA 1
ATOM 800 C C . CYS A 1 103 ? 27.497 1.616 -15.741 1.00 82.25 103 CYS A C 1
ATOM 802 O O . CYS A 1 103 ? 28.346 2.381 -16.175 1.00 82.25 103 CYS A O 1
ATOM 804 N N . GLY A 1 104 ? 26.443 2.055 -15.048 1.00 74.69 104 GLY A N 1
ATOM 805 C CA . GLY A 1 104 ? 26.184 3.468 -14.744 1.00 74.69 104 GLY A CA 1
ATOM 806 C C . GLY A 1 104 ? 25.535 4.276 -15.875 1.00 74.69 104 GLY A C 1
ATOM 807 O O . GLY A 1 104 ? 25.067 5.382 -15.619 1.00 74.69 104 GLY A O 1
ATOM 808 N N . GLU A 1 105 ? 25.452 3.722 -17.088 1.00 80.00 105 GLU A N 1
ATOM 809 C CA . GLU A 1 105 ? 24.892 4.392 -18.272 1.00 80.00 105 GLU A CA 1
ATOM 810 C C . GLU A 1 105 ? 23.361 4.476 -18.253 1.00 80.00 105 GLU A C 1
ATOM 812 O O . GLU A 1 105 ? 22.680 3.600 -17.719 1.00 80.00 105 GLU A O 1
ATOM 817 N N . GLU A 1 106 ? 22.800 5.510 -18.874 1.00 78.25 106 GLU A N 1
ATOM 818 C CA . GLU A 1 106 ? 21.354 5.748 -18.890 1.00 78.25 106 GLU A CA 1
ATOM 819 C C . GLU A 1 106 ? 20.626 4.943 -19.990 1.00 78.25 106 GLU A C 1
ATOM 821 O O . GLU A 1 106 ? 21.212 4.480 -20.969 1.00 78.25 106 GLU A O 1
ATOM 826 N N . GLY A 1 107 ? 19.312 4.756 -19.838 1.00 76.50 107 GLY A N 1
ATOM 827 C CA . GLY A 1 107 ? 18.439 4.189 -20.876 1.00 76.50 107 GLY A CA 1
ATOM 828 C C . GLY A 1 107 ? 18.207 2.675 -20.803 1.00 76.50 107 GLY A C 1
ATOM 829 O O . GLY A 1 107 ? 17.417 2.151 -21.587 1.00 76.50 107 GLY A O 1
ATOM 830 N N . HIS A 1 108 ? 18.826 1.958 -19.857 1.00 75.75 108 HIS A N 1
ATOM 831 C CA . HIS A 1 108 ? 18.604 0.520 -19.666 1.00 75.75 108 HIS A CA 1
ATOM 832 C C . HIS A 1 108 ? 18.832 0.055 -18.215 1.00 75.75 108 HIS A C 1
ATOM 834 O O . HIS A 1 108 ? 19.515 0.696 -17.426 1.00 75.75 108 HIS A O 1
ATOM 840 N N . LEU A 1 109 ? 18.254 -1.095 -17.851 1.00 76.38 109 LEU A N 1
ATOM 841 C CA . LEU A 1 109 ? 18.480 -1.762 -16.557 1.00 76.38 109 LEU A CA 1
ATOM 842 C C . LEU A 1 109 ? 19.630 -2.770 -16.663 1.00 76.38 109 LEU A C 1
ATOM 844 O O . LEU A 1 109 ? 19.866 -3.305 -17.741 1.00 76.38 109 LEU A O 1
ATOM 848 N N . ALA A 1 110 ? 20.244 -3.153 -15.536 1.00 76.50 110 ALA A N 1
ATOM 849 C CA . ALA A 1 110 ? 21.336 -4.142 -1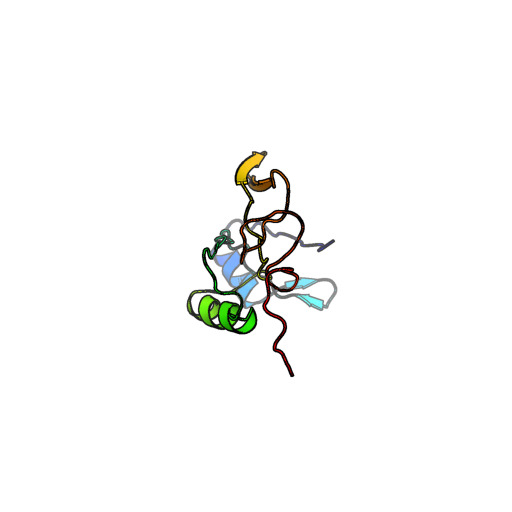5.490 1.00 76.50 110 ALA A CA 1
ATOM 850 C C . ALA A 1 110 ? 21.033 -5.458 -16.239 1.00 76.50 110 ALA A C 1
ATOM 852 O O . ALA A 1 110 ? 21.909 -6.034 -16.877 1.00 76.50 110 ALA A O 1
ATOM 853 N N . ARG A 1 111 ? 19.770 -5.907 -16.236 1.00 74.94 111 ARG A N 1
ATOM 854 C CA . ARG A 1 111 ? 19.315 -7.101 -16.976 1.00 74.94 111 ARG A CA 1
ATOM 855 C C . ARG A 1 111 ? 19.393 -6.980 -18.504 1.00 74.94 111 ARG A C 1
ATOM 857 O O . ARG A 1 111 ? 19.465 -7.995 -19.183 1.00 74.94 111 ARG A O 1
ATOM 864 N N . ALA A 1 112 ? 19.341 -5.758 -19.019 1.00 75.44 112 ALA A N 1
ATOM 865 C CA . ALA A 1 112 ? 19.451 -5.413 -20.432 1.00 75.44 112 ALA A CA 1
ATOM 866 C C . ALA A 1 112 ? 20.785 -4.699 -20.718 1.00 75.44 112 ALA A C 1
ATOM 868 O O . ALA A 1 112 ? 20.910 -4.014 -21.728 1.00 75.44 112 ALA A O 1
ATOM 869 N N . CYS A 1 113 ? 21.764 -4.815 -19.808 1.00 83.50 113 CYS A N 1
ATOM 870 C CA . CYS A 1 113 ? 23.065 -4.188 -19.971 1.00 83.50 113 CYS A CA 1
ATOM 871 C C . CYS A 1 113 ? 23.827 -4.856 -21.121 1.00 83.50 113 CYS A C 1
ATOM 873 O O . CYS A 1 113 ? 24.069 -6.066 -21.052 1.00 83.50 113 CYS A O 1
ATOM 875 N N . PRO A 1 114 ? 24.231 -4.097 -22.155 1.00 80.69 114 PRO A N 1
ATOM 876 C CA . PRO A 1 114 ? 24.950 -4.643 -23.302 1.00 80.69 114 PRO A CA 1
ATOM 877 C C . PRO A 1 114 ? 26.344 -5.154 -22.916 1.00 80.69 114 PRO A C 1
ATOM 879 O O . PRO A 1 114 ? 26.899 -6.002 -23.601 1.00 80.69 114 PRO A O 1
ATOM 882 N N . SER A 1 115 ? 26.888 -4.689 -21.787 1.00 78.81 115 SER A N 1
ATOM 883 C CA . SER A 1 115 ? 28.157 -5.159 -21.225 1.00 78.81 115 SER A CA 1
ATOM 884 C C . SER A 1 115 ? 28.050 -6.510 -20.517 1.00 78.81 115 SER A C 1
ATOM 886 O O . SER A 1 115 ? 29.041 -6.969 -19.953 1.00 78.81 115 SER A O 1
ATOM 888 N N . ARG A 1 116 ? 26.869 -7.149 -20.481 1.00 69.44 116 ARG A N 1
ATOM 889 C CA . ARG A 1 116 ? 26.759 -8.497 -19.924 1.00 69.44 116 ARG A CA 1
ATOM 890 C C . ARG A 1 116 ? 27.574 -9.435 -20.823 1.00 69.44 116 ARG A C 1
ATOM 892 O O . ARG A 1 116 ? 27.233 -9.546 -22.000 1.00 69.44 116 ARG A O 1
ATOM 899 N N . PRO A 1 117 ? 28.620 -10.110 -20.312 1.00 62.72 117 PRO A N 1
ATOM 900 C CA . PRO A 1 117 ? 29.339 -11.083 -21.115 1.00 62.72 117 PRO A CA 1
ATOM 901 C C . PRO A 1 117 ? 28.337 -12.155 -21.541 1.00 62.72 117 PRO A C 1
ATOM 903 O O . PRO A 1 117 ? 27.679 -12.776 -20.699 1.00 62.72 117 PRO A O 1
ATOM 906 N N . VAL A 1 118 ? 28.157 -12.312 -22.852 1.00 65.81 118 VAL A N 1
ATOM 907 C CA . VAL A 1 118 ? 27.447 -13.462 -23.406 1.00 65.81 118 VAL A CA 1
ATOM 908 C C . VAL A 1 118 ? 28.242 -14.681 -22.942 1.00 65.81 118 VAL A C 1
ATOM 910 O O . VAL A 1 118 ? 29.443 -14.721 -23.206 1.00 65.81 118 VAL A O 1
ATOM 913 N N . PRO A 1 119 ? 27.644 -15.645 -22.218 1.00 60.75 119 PRO A N 1
ATOM 914 C CA . PRO A 1 119 ? 28.334 -16.894 -21.957 1.00 60.75 119 PRO A CA 1
ATOM 915 C C . PRO A 1 119 ? 28.582 -17.536 -23.322 1.00 60.75 119 PRO A C 1
ATOM 917 O O . PRO A 1 119 ? 27.620 -17.908 -24.002 1.00 60.75 119 PRO A O 1
ATOM 920 N N . GLU A 1 120 ? 29.842 -17.585 -23.752 1.00 60.59 120 GLU A N 1
ATOM 921 C CA . GLU A 1 120 ? 30.241 -18.408 -24.889 1.00 60.59 120 GLU A CA 1
ATOM 922 C C . GLU A 1 120 ? 29.813 -19.844 -24.565 1.00 60.59 120 GLU A C 1
ATOM 924 O O . GLU A 1 120 ? 30.138 -20.375 -23.500 1.00 60.59 120 GLU A O 1
ATOM 929 N N . ARG A 1 121 ? 28.953 -20.397 -25.423 1.00 56.97 121 ARG A N 1
ATOM 930 C CA . ARG A 1 121 ? 28.464 -21.773 -25.321 1.00 56.97 121 ARG A CA 1
ATOM 931 C C . ARG A 1 121 ? 29.518 -22.751 -25.803 1.00 56.97 121 ARG A C 1
ATOM 933 O O . ARG A 1 121 ? 30.165 -22.429 -26.822 1.00 56.97 121 ARG A O 1
#

Secondary structure (DSSP, 8-state):
---------S-HHHHHHHHHH-EEETTEEE------S--------S--TT--HHHHHHHHHHHS---SPPPPPPS-EEEEEEEETTEEEEEEEE-S--B-TTT--BSS-GGG-TTSPP---

Radius of gyration: 22.04 Å; chains: 1; bounding box: 59×44×50 Å

Sequence (121 aa):
MNRAVVLFLEKVEQVNMLVETGIIVGGQFVQVTLLTQPAARITLSNVPPFISDEFLVRELSRLGKVVSPIRKMLSECASFIVHVDDFDYTLFATSSALKCFNCGEEGHLARACPSRPVPER

Organism: NCBI:txid433684

Foldseek 3Di:
DDDDDDDDDPDPVVLVVCQVVADADPNDGDHDDDPDPDPPDDDDPPDDPPDDQVNVCVVVVVVHHDPDGDDDDQPDWDWDWDDDPNDTDIDTDHDDFRAEPPPRDGDDYVVPDPPPPDPDD